Protein AF-A0AAD5KTD0-F1 (afdb_monomer_lite)

Structure (mmCIF, N/CA/C/O backbone):
data_AF-A0AAD5KTD0-F1
#
_entry.id   AF-A0AAD5KTD0-F1
#
loop_
_atom_site.group_PDB
_atom_site.id
_atom_site.type_symbol
_atom_site.label_atom_id
_atom_site.label_alt_id
_atom_site.label_comp_id
_atom_site.label_asym_id
_atom_site.label_entity_id
_atom_site.label_seq_id
_atom_site.pdbx_PDB_ins_code
_atom_site.Cartn_x
_atom_site.Cartn_y
_atom_site.Cartn_z
_atom_site.occupancy
_atom_site.B_iso_or_equiv
_atom_site.auth_seq_id
_atom_site.auth_comp_id
_atom_site.auth_asym_id
_atom_site.auth_atom_id
_atom_site.pdbx_PDB_model_num
ATOM 1 N N .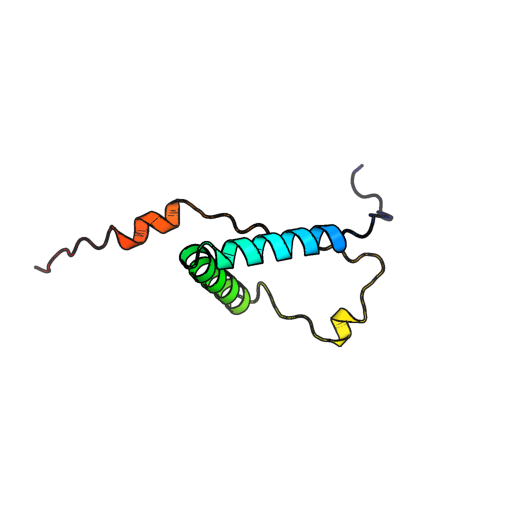 MET A 1 1 ? 2.030 12.897 -27.932 1.00 46.91 1 MET A N 1
ATOM 2 C CA . MET A 1 1 ? 3.432 12.702 -27.507 1.00 46.91 1 MET A CA 1
ATOM 3 C C . MET A 1 1 ? 3.491 12.435 -26.003 1.00 46.91 1 MET A C 1
ATOM 5 O O . MET A 1 1 ? 3.832 13.320 -25.237 1.00 46.91 1 MET A O 1
ATOM 9 N N . TRP A 1 2 ? 3.125 11.231 -25.562 1.00 57.22 2 TRP A N 1
ATOM 10 C CA . TRP A 1 2 ? 3.297 10.799 -24.168 1.00 57.22 2 TRP A CA 1
ATOM 11 C C . TRP A 1 2 ? 3.316 9.277 -24.189 1.00 57.22 2 TRP A C 1
ATOM 13 O O . TRP A 1 2 ? 2.262 8.671 -24.356 1.00 57.22 2 TRP A O 1
ATOM 23 N N . LYS A 1 3 ? 4.528 8.721 -24.161 1.00 57.25 3 LYS A N 1
ATOM 24 C CA . LYS A 1 3 ? 4.948 7.308 -24.097 1.00 57.25 3 LYS A CA 1
ATOM 25 C C . LYS A 1 3 ? 6.216 7.219 -24.941 1.00 57.25 3 LYS A C 1
ATOM 27 O O . LYS A 1 3 ? 6.168 6.980 -26.139 1.00 57.25 3 LYS A O 1
ATOM 32 N N . THR A 1 4 ? 7.347 7.550 -24.334 1.00 66.75 4 THR A N 1
ATOM 33 C CA . THR A 1 4 ? 8.644 7.113 -24.846 1.00 66.75 4 THR A CA 1
ATOM 34 C C . THR A 1 4 ? 8.849 5.690 -24.337 1.00 66.75 4 THR A C 1
ATOM 36 O O . THR A 1 4 ? 8.776 5.456 -23.136 1.00 66.75 4 THR A O 1
ATOM 39 N N . ASP A 1 5 ? 9.067 4.725 -25.229 1.00 65.12 5 ASP A N 1
ATOM 40 C CA . ASP A 1 5 ? 9.128 3.297 -24.863 1.00 65.12 5 ASP A CA 1
ATOM 41 C C . ASP A 1 5 ? 10.316 2.949 -23.951 1.00 65.12 5 ASP A C 1
ATOM 43 O O . ASP A 1 5 ? 10.325 1.929 -23.254 1.00 65.12 5 ASP A O 1
ATOM 47 N N . ASN A 1 6 ? 11.318 3.829 -23.911 1.00 68.75 6 ASN A N 1
ATOM 48 C CA . ASN A 1 6 ? 12.526 3.656 -23.122 1.00 68.75 6 ASN A CA 1
ATOM 49 C C . ASN A 1 6 ? 12.591 4.640 -21.947 1.00 68.75 6 ASN A C 1
ATOM 51 O O . ASN A 1 6 ? 13.426 5.543 -21.902 1.00 68.75 6 ASN A O 1
ATOM 55 N N . VAL A 1 7 ? 11.683 4.471 -20.987 1.00 70.12 7 VAL A N 1
ATOM 56 C CA . VAL A 1 7 ? 11.746 5.191 -19.715 1.00 70.12 7 VAL A CA 1
ATOM 57 C C . VAL A 1 7 ? 12.791 4.522 -18.811 1.00 70.12 7 VAL A C 1
ATOM 59 O O . VAL A 1 7 ? 12.539 3.465 -18.231 1.00 70.12 7 VAL A O 1
ATOM 62 N N . ASN A 1 8 ? 13.969 5.140 -18.690 1.00 70.31 8 ASN A N 1
ATOM 63 C CA . ASN A 1 8 ? 14.980 4.768 -17.700 1.00 70.31 8 ASN A CA 1
ATOM 64 C C . ASN A 1 8 ? 14.757 5.582 -16.421 1.00 70.31 8 ASN A C 1
ATOM 66 O O . ASN A 1 8 ? 15.200 6.723 -16.309 1.00 70.31 8 ASN A O 1
ATOM 70 N N . LEU A 1 9 ? 14.017 5.017 -15.475 1.00 73.19 9 LEU A N 1
ATOM 71 C CA . LEU A 1 9 ? 13.770 5.653 -14.186 1.00 73.19 9 LEU A CA 1
ATOM 72 C C . LEU A 1 9 ? 14.829 5.156 -13.151 1.00 73.19 9 LEU A C 1
ATOM 74 O O . LEU A 1 9 ? 15.265 4.003 -13.213 1.00 73.19 9 LEU A O 1
ATOM 78 N N . PRO A 1 10 ? 15.226 5.975 -12.152 1.00 79.50 10 PRO A N 1
ATOM 79 C CA . PRO A 1 10 ? 16.220 5.623 -11.116 1.00 79.50 10 PRO A CA 1
ATOM 80 C C . PRO A 1 10 ? 15.667 4.819 -9.916 1.00 79.50 10 PRO A C 1
ATOM 82 O O . PRO A 1 10 ? 14.682 5.224 -9.299 1.00 79.50 10 PRO A O 1
ATOM 85 N N . ASN A 1 11 ? 16.290 3.690 -9.559 1.00 82.50 11 ASN A N 1
ATOM 86 C CA . ASN A 1 11 ? 15.795 2.761 -8.527 1.00 82.50 11 ASN A CA 1
ATOM 87 C C . ASN A 1 11 ? 15.331 3.470 -7.233 1.00 82.50 11 ASN A C 1
ATOM 89 O O . ASN A 1 11 ? 16.130 4.051 -6.499 1.00 82.50 11 ASN A O 1
ATOM 93 N N . ASN A 1 12 ? 14.034 3.369 -6.922 1.00 87.62 12 ASN A N 1
ATOM 94 C CA . ASN A 1 12 ? 13.405 4.061 -5.794 1.00 87.62 12 ASN A CA 1
ATOM 95 C C . ASN A 1 12 ? 13.240 3.196 -4.527 1.00 87.62 12 ASN A C 1
ATOM 97 O O . ASN A 1 12 ? 12.572 3.615 -3.575 1.00 87.62 12 ASN A O 1
ATOM 101 N N . ARG A 1 13 ? 13.862 2.008 -4.477 1.00 86.38 13 ARG A N 1
ATOM 102 C CA . ARG A 1 13 ? 13.720 1.045 -3.371 1.00 86.38 13 ARG A CA 1
ATOM 103 C C . ARG A 1 13 ? 14.042 1.655 -2.009 1.00 86.38 13 ARG A C 1
ATOM 105 O O . ARG A 1 13 ? 13.300 1.435 -1.058 1.00 86.38 13 ARG A O 1
ATOM 112 N N . ALA A 1 14 ? 15.132 2.417 -1.905 1.00 87.81 14 ALA A N 1
ATOM 113 C CA . ALA A 1 14 ? 15.552 3.026 -0.640 1.00 87.81 14 ALA A CA 1
ATOM 114 C C . ALA A 1 14 ? 14.487 3.995 -0.094 1.00 87.81 14 ALA A C 1
ATOM 116 O O . ALA A 1 14 ? 14.160 3.972 1.093 1.00 87.81 14 ALA A O 1
ATOM 117 N N . THR A 1 15 ? 13.891 4.799 -0.976 1.00 87.81 15 THR A N 1
ATOM 118 C CA . THR A 1 15 ? 12.825 5.741 -0.621 1.00 87.81 15 THR A CA 1
ATOM 119 C C . THR A 1 15 ? 11.556 5.012 -0.192 1.00 87.81 15 THR A C 1
ATOM 121 O O . THR A 1 15 ? 10.981 5.357 0.841 1.00 87.81 15 THR A O 1
ATOM 124 N N . ALA A 1 16 ? 11.141 3.981 -0.934 1.00 88.12 16 ALA A N 1
ATOM 125 C CA . ALA A 1 16 ? 9.982 3.164 -0.576 1.00 88.12 16 ALA A CA 1
ATOM 126 C C . ALA A 1 16 ? 10.170 2.481 0.789 1.00 88.12 16 ALA A C 1
ATOM 128 O O . ALA A 1 16 ? 9.281 2.532 1.637 1.00 88.12 16 ALA A O 1
ATOM 129 N N . LEU A 1 17 ? 11.362 1.940 1.050 1.00 89.75 17 LEU A N 1
ATOM 130 C CA . LEU A 1 17 ? 11.684 1.297 2.322 1.00 89.75 17 LEU A CA 1
ATOM 131 C C . LEU A 1 17 ? 11.683 2.294 3.493 1.00 89.75 17 LEU A C 1
ATOM 133 O O . LEU A 1 17 ? 11.143 2.011 4.559 1.00 89.75 17 LEU A O 1
ATOM 137 N N . LYS A 1 18 ? 12.211 3.508 3.294 1.00 90.62 18 LYS A N 1
ATOM 138 C CA . LYS A 1 18 ? 12.150 4.570 4.311 1.00 90.62 18 LYS A CA 1
ATOM 139 C C . LYS A 1 18 ? 10.705 4.924 4.680 1.00 90.62 18 LYS A C 1
ATOM 141 O O . LYS A 1 18 ? 10.418 5.185 5.851 1.00 90.62 18 LYS A O 1
ATOM 146 N N . ARG A 1 19 ? 9.796 4.940 3.697 1.00 89.25 19 ARG A N 1
ATOM 147 C CA . ARG A 1 19 ? 8.359 5.167 3.924 1.00 89.25 19 ARG A CA 1
ATOM 148 C C . ARG A 1 19 ? 7.716 3.997 4.662 1.00 89.25 19 ARG A C 1
ATOM 150 O O . ARG A 1 19 ? 6.995 4.247 5.623 1.00 89.25 19 ARG A O 1
ATOM 157 N N . PHE A 1 20 ? 8.064 2.765 4.295 1.00 89.44 20 PHE A N 1
ATOM 158 C CA . PHE A 1 20 ? 7.624 1.557 4.991 1.00 89.44 20 PHE A CA 1
ATOM 159 C C . PHE A 1 20 ? 7.974 1.602 6.488 1.00 89.44 20 PHE A C 1
ATOM 161 O O . PHE A 1 20 ? 7.075 1.554 7.324 1.00 89.44 20 PHE A O 1
ATOM 168 N N . TYR A 1 21 ? 9.236 1.872 6.842 1.00 91.50 21 TYR A N 1
ATOM 169 C CA . TYR A 1 21 ? 9.634 2.012 8.251 1.00 91.50 21 TYR A CA 1
ATOM 170 C C . TYR A 1 21 ? 8.920 3.161 8.976 1.00 91.50 21 TYR A C 1
ATOM 172 O O . TYR A 1 21 ? 8.714 3.125 10.188 1.00 91.50 21 TYR A O 1
ATOM 180 N N . SER A 1 22 ? 8.559 4.226 8.257 1.00 90.12 22 SER A N 1
ATOM 181 C CA . SER A 1 22 ? 7.776 5.317 8.839 1.00 90.12 22 SER A CA 1
ATOM 182 C C . SER A 1 22 ? 6.344 4.909 9.157 1.00 90.12 22 SER A C 1
ATOM 184 O O . SER A 1 22 ? 5.789 5.421 10.127 1.00 90.12 22 SER A O 1
ATOM 186 N N . MET A 1 23 ? 5.753 4.023 8.357 1.00 89.12 23 MET A N 1
ATOM 187 C CA . MET A 1 23 ? 4.448 3.448 8.656 1.00 89.12 23 MET A CA 1
ATOM 188 C C . MET A 1 23 ? 4.518 2.488 9.838 1.00 89.12 23 MET A C 1
ATOM 190 O O . MET A 1 23 ? 3.674 2.596 10.717 1.00 89.12 23 MET A O 1
ATOM 194 N N . GLU A 1 24 ? 5.545 1.640 9.926 1.00 90.50 24 GLU A N 1
ATOM 195 C CA . GLU A 1 24 ? 5.726 0.760 11.091 1.00 90.50 24 GLU A CA 1
ATOM 196 C C . GLU A 1 24 ? 5.798 1.553 12.399 1.00 90.50 24 GLU A C 1
ATOM 198 O O . GLU A 1 24 ? 5.084 1.251 13.352 1.00 90.50 24 GLU A O 1
ATOM 203 N N . ARG A 1 25 ? 6.563 2.652 12.423 1.00 92.94 25 ARG A N 1
ATOM 204 C CA . ARG A 1 25 ? 6.588 3.555 13.587 1.00 92.94 25 ARG A CA 1
ATOM 205 C C . ARG A 1 25 ? 5.233 4.194 13.889 1.00 92.94 25 ARG A C 1
ATOM 207 O O . ARG A 1 25 ? 4.978 4.539 15.036 1.00 92.94 25 ARG A O 1
ATOM 214 N N . ARG A 1 26 ? 4.385 4.413 12.880 1.00 90.38 26 ARG A N 1
ATOM 215 C CA . ARG A 1 26 ? 3.026 4.933 13.084 1.00 90.38 26 ARG A CA 1
ATOM 216 C C . ARG A 1 26 ? 2.128 3.860 13.694 1.00 90.38 26 ARG A C 1
ATOM 218 O O . ARG A 1 26 ? 1.426 4.174 14.642 1.00 90.38 26 ARG A O 1
ATOM 225 N N . PHE A 1 27 ? 2.208 2.619 13.216 1.00 89.25 27 PHE A N 1
ATOM 226 C CA . PHE A 1 27 ? 1.467 1.490 13.788 1.00 89.25 27 PHE A CA 1
ATOM 227 C C . PHE A 1 27 ? 1.810 1.256 15.260 1.00 89.25 27 PHE A C 1
ATOM 229 O O . PHE A 1 27 ? 0.922 0.989 16.054 1.00 89.25 27 PHE A O 1
ATOM 236 N N . GLN A 1 28 ? 3.077 1.432 15.641 1.00 91.88 28 GLN A N 1
ATOM 237 C CA . GLN A 1 28 ? 3.505 1.323 17.041 1.00 91.88 28 GLN A CA 1
ATOM 238 C C . GLN A 1 28 ? 2.964 2.437 17.948 1.00 91.88 28 GLN A C 1
ATOM 240 O O . GLN A 1 28 ? 2.921 2.267 19.159 1.00 91.88 28 GLN A O 1
ATOM 245 N N . ARG A 1 29 ? 2.618 3.601 17.388 1.00 93.00 29 ARG A N 1
ATOM 246 C CA . ARG A 1 29 ? 2.123 4.757 18.155 1.00 93.00 29 ARG A CA 1
ATOM 247 C C . ARG A 1 29 ? 0.601 4.813 18.231 1.00 93.00 29 ARG A C 1
ATOM 249 O O . ARG A 1 29 ? 0.077 5.466 19.123 1.00 93.00 29 ARG A O 1
ATOM 256 N N . ASP A 1 30 ? -0.077 4.204 17.267 1.00 91.31 30 ASP A N 1
ATOM 257 C CA . ASP A 1 30 ? -1.522 4.270 17.079 1.00 91.31 30 ASP A CA 1
ATOM 258 C C . ASP A 1 30 ? -2.036 2.864 16.737 1.00 91.31 30 ASP A C 1
ATOM 260 O O . ASP A 1 30 ? -2.049 2.436 15.577 1.00 91.31 30 ASP A O 1
ATOM 264 N N . GLU A 1 31 ? -2.405 2.127 17.786 1.00 91.06 31 GLU A N 1
ATOM 265 C CA . GLU A 1 31 ? -2.886 0.746 17.687 1.00 91.06 31 GLU A CA 1
ATOM 266 C C . GLU A 1 31 ? -4.221 0.654 16.935 1.00 91.06 31 GLU A C 1
ATOM 268 O O . GLU A 1 31 ? -4.463 -0.305 16.197 1.00 91.06 31 GLU A O 1
ATOM 273 N N . ASP A 1 32 ? -5.077 1.671 17.058 1.00 89.19 32 ASP A N 1
ATOM 274 C CA . ASP A 1 32 ? -6.354 1.728 16.349 1.00 89.19 32 ASP A CA 1
ATOM 275 C C . ASP A 1 32 ? -6.143 1.901 14.844 1.00 89.19 32 ASP A C 1
ATO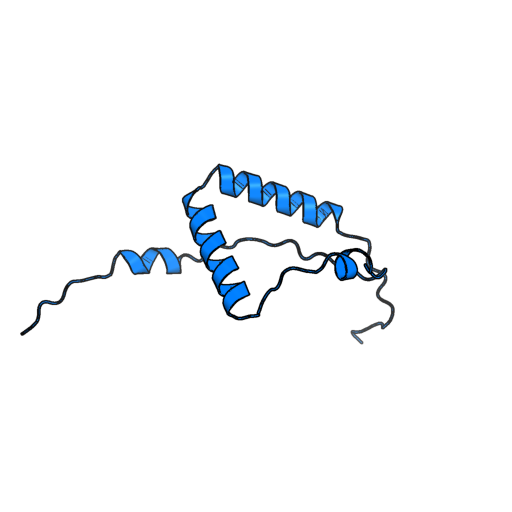M 277 O O . ASP A 1 32 ? -6.799 1.233 14.037 1.00 89.19 32 ASP A O 1
ATOM 281 N N . PHE A 1 33 ? -5.195 2.755 14.450 1.00 88.19 33 PHE A N 1
ATOM 282 C CA . PHE A 1 33 ? -4.777 2.881 13.058 1.00 88.19 33 PHE A CA 1
ATOM 283 C C . PHE A 1 33 ? -4.202 1.568 12.526 1.00 88.19 33 PHE A C 1
ATOM 285 O O . PHE A 1 33 ? -4.558 1.162 11.420 1.00 88.19 33 PHE A O 1
ATOM 292 N N . ALA A 1 34 ? -3.356 0.886 13.303 1.00 89.81 34 ALA A N 1
ATOM 293 C CA . ALA A 1 34 ? -2.788 -0.402 12.913 1.00 89.81 34 ALA A CA 1
ATOM 294 C C . ALA A 1 34 ? -3.877 -1.460 12.677 1.00 89.81 34 ALA A C 1
ATOM 296 O O . ALA A 1 34 ? -3.877 -2.114 11.634 1.00 89.81 34 ALA A O 1
ATOM 297 N N . ARG A 1 35 ? -4.848 -1.572 13.592 1.00 90.56 35 ARG A N 1
ATOM 298 C CA . ARG A 1 35 ? -5.966 -2.523 13.486 1.00 90.56 35 ARG A CA 1
ATOM 299 C C . ARG A 1 35 ? -6.831 -2.266 12.252 1.00 90.56 35 ARG A C 1
ATOM 301 O O . ARG A 1 35 ? -7.147 -3.200 11.519 1.00 90.56 35 ARG A O 1
ATOM 308 N N . LYS A 1 36 ? -7.194 -1.005 11.994 1.00 89.56 36 LYS A N 1
ATOM 309 C CA . LYS A 1 36 ? -7.983 -0.627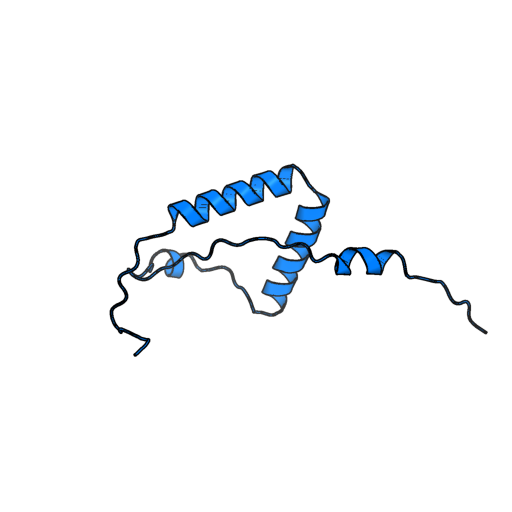 10.806 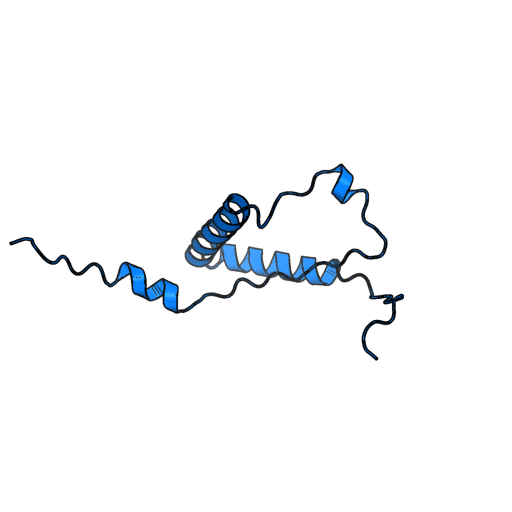1.00 89.56 36 LYS A CA 1
ATOM 310 C C . LYS A 1 36 ? -7.221 -0.899 9.516 1.00 89.56 36 LYS A C 1
ATOM 312 O O . LYS A 1 36 ? -7.782 -1.419 8.558 1.00 89.56 36 LYS A O 1
ATOM 317 N N . TYR A 1 37 ? -5.938 -0.557 9.500 1.00 90.62 37 TYR A N 1
ATOM 318 C CA . TYR A 1 37 ? -5.084 -0.784 8.346 1.00 90.62 37 TYR A CA 1
ATOM 319 C C . TYR A 1 37 ? -4.938 -2.282 8.033 1.00 90.62 37 TYR A C 1
ATOM 321 O O . TYR A 1 37 ? -5.067 -2.675 6.877 1.00 90.62 37 TYR A O 1
ATOM 329 N N . ASP A 1 38 ? -4.722 -3.121 9.050 1.00 90.12 38 ASP A N 1
ATOM 330 C CA . ASP A 1 38 ? -4.643 -4.580 8.903 1.00 90.12 38 ASP A CA 1
ATOM 331 C C . ASP A 1 38 ? -5.939 -5.173 8.327 1.00 90.12 38 ASP A C 1
ATOM 333 O O . ASP A 1 38 ? -5.885 -5.987 7.405 1.00 90.12 38 ASP A O 1
ATOM 337 N N . ALA A 1 39 ? -7.102 -4.708 8.796 1.00 90.88 39 ALA A N 1
ATOM 338 C CA . ALA A 1 39 ? -8.395 -5.128 8.258 1.00 90.88 39 ALA A CA 1
ATOM 339 C C . ALA A 1 39 ? -8.521 -4.826 6.753 1.00 90.88 39 ALA A C 1
ATOM 341 O O . ALA A 1 39 ? -8.877 -5.712 5.979 1.00 90.88 39 ALA A O 1
ATOM 342 N N . VAL A 1 40 ? -8.145 -3.615 6.327 1.00 89.19 40 VAL A N 1
ATOM 343 C CA . VAL A 1 40 ? -8.180 -3.213 4.908 1.00 89.19 40 VAL A CA 1
ATOM 344 C C . VAL A 1 40 ? -7.212 -4.040 4.060 1.00 89.19 40 VAL A C 1
ATOM 346 O O . VAL A 1 40 ? -7.557 -4.446 2.955 1.00 89.19 40 VAL A O 1
ATOM 349 N N . VAL A 1 41 ? -6.001 -4.320 4.555 1.00 88.75 41 VAL A N 1
ATOM 350 C CA . VAL A 1 41 ? -5.032 -5.151 3.819 1.00 88.75 41 VAL A CA 1
ATOM 351 C C . VAL A 1 41 ? -5.554 -6.575 3.641 1.00 88.75 41 VAL A C 1
ATOM 353 O O . VAL A 1 41 ? -5.442 -7.135 2.551 1.00 88.75 41 VAL A O 1
ATOM 356 N N . LYS A 1 42 ? -6.151 -7.156 4.686 1.00 90.31 42 LYS A N 1
ATOM 357 C CA . LYS A 1 42 ? -6.769 -8.486 4.614 1.00 90.31 42 LYS A CA 1
ATOM 358 C C . LYS A 1 42 ? -7.930 -8.519 3.629 1.00 90.31 42 LYS A C 1
ATOM 360 O O . LYS A 1 42 ? -8.012 -9.458 2.843 1.00 90.31 42 LYS A O 1
ATOM 365 N N . GLU A 1 43 ? -8.775 -7.492 3.626 1.00 90.81 43 GLU A N 1
ATOM 366 C CA . GLU A 1 43 ? -9.848 -7.344 2.642 1.00 90.81 43 GLU A CA 1
ATOM 367 C C . GLU A 1 43 ? -9.281 -7.285 1.216 1.00 90.81 43 GLU A C 1
ATOM 369 O O . GLU A 1 43 ? -9.706 -8.052 0.355 1.00 90.81 43 GLU A O 1
ATOM 374 N N . TYR A 1 44 ? -8.242 -6.479 0.983 1.00 90.25 44 TYR A N 1
ATOM 375 C CA . TYR A 1 44 ? -7.563 -6.385 -0.314 1.00 90.25 44 TYR A CA 1
ATOM 376 C C . TYR A 1 44 ? -7.034 -7.730 -0.820 1.00 90.25 44 TYR A C 1
ATOM 378 O O . TYR A 1 44 ? -7.148 -8.036 -2.007 1.00 90.25 44 TYR A O 1
ATOM 386 N N . ILE A 1 45 ? -6.460 -8.536 0.076 1.00 90.31 45 ILE A N 1
ATOM 387 C CA . ILE A 1 45 ? -5.987 -9.883 -0.255 1.00 90.31 45 ILE A CA 1
ATOM 388 C C . ILE A 1 45 ? -7.171 -10.815 -0.535 1.00 90.31 45 ILE A C 1
ATOM 390 O O . ILE A 1 45 ? -7.130 -11.589 -1.485 1.00 90.31 45 ILE A O 1
ATOM 394 N N . SER A 1 46 ? -8.244 -10.725 0.256 1.00 91.75 46 SER A N 1
ATOM 395 C CA . SER A 1 46 ? -9.446 -11.549 0.071 1.00 91.75 46 SER A CA 1
ATOM 396 C C . SER A 1 46 ? -10.167 -11.273 -1.252 1.00 91.75 46 SER A C 1
ATOM 398 O O . SER A 1 46 ? -10.738 -12.187 -1.839 1.00 91.75 46 SER A O 1
ATOM 400 N N . LEU A 1 47 ? -10.089 -10.032 -1.740 1.00 92.38 47 LEU A N 1
ATOM 401 C CA . LEU A 1 47 ? -10.639 -9.592 -3.022 1.00 92.38 47 LEU A CA 1
ATOM 402 C C . LEU A 1 47 ? -9.700 -9.879 -4.209 1.00 92.38 47 LEU A C 1
ATOM 404 O O . LEU A 1 47 ? -9.969 -9.429 -5.320 1.00 92.38 47 LEU A O 1
ATOM 408 N N . ASP A 1 48 ? -8.588 -10.590 -3.980 1.00 89.25 48 ASP A N 1
ATOM 409 C CA . ASP A 1 48 ? -7.544 -10.898 -4.970 1.00 89.25 48 ASP A CA 1
ATOM 410 C C . ASP A 1 48 ? -6.933 -9.645 -5.638 1.00 89.25 48 ASP A C 1
ATOM 412 O O . ASP A 1 48 ? -6.349 -9.689 -6.720 1.00 89.25 48 ASP A O 1
ATOM 416 N N . HIS A 1 49 ? -7.027 -8.486 -4.977 1.00 86.62 49 HIS A N 1
ATOM 417 C CA . HIS A 1 49 ? -6.372 -7.252 -5.421 1.00 86.62 49 HIS A CA 1
ATOM 418 C C . HIS A 1 49 ? -4.885 -7.223 -5.058 1.00 86.62 49 HIS A C 1
ATOM 420 O O . HIS A 1 49 ? -4.108 -6.472 -5.653 1.00 86.62 49 HIS A O 1
ATOM 426 N N . ALA A 1 50 ? -4.476 -8.027 -4.076 1.00 85.62 50 ALA A N 1
ATOM 427 C CA . ALA A 1 50 ? -3.093 -8.156 -3.651 1.00 85.62 50 ALA A CA 1
ATOM 428 C C . ALA A 1 50 ? -2.772 -9.605 -3.278 1.00 85.62 50 ALA A C 1
ATOM 430 O O . ALA A 1 50 ? -3.537 -10.271 -2.591 1.00 85.62 50 ALA A O 1
ATOM 431 N N . ARG A 1 51 ? -1.579 -10.065 -3.659 1.00 90.12 51 ARG A N 1
ATOM 432 C CA . ARG A 1 51 ? -1.036 -11.359 -3.239 1.00 90.12 51 ARG A CA 1
ATOM 433 C C . ARG A 1 51 ? 0.395 -11.209 -2.761 1.00 90.12 51 ARG A C 1
ATOM 435 O O . ARG A 1 51 ? 1.109 -10.295 -3.180 1.00 90.12 51 ARG A O 1
ATOM 442 N N . LEU A 1 52 ? 0.839 -12.143 -1.926 1.00 86.69 52 LEU A N 1
ATOM 443 C CA . LEU A 1 52 ? 2.258 -12.248 -1.617 1.00 86.69 52 LEU A CA 1
ATOM 444 C C . LEU A 1 52 ? 3.028 -12.712 -2.861 1.00 86.69 52 LEU A C 1
ATOM 446 O O . LEU A 1 52 ? 2.588 -13.589 -3.608 1.00 86.69 52 LEU A O 1
ATOM 450 N N . LEU A 1 53 ? 4.186 -12.093 -3.077 1.00 85.81 53 LEU A N 1
ATOM 451 C CA . LEU A 1 53 ? 5.124 -12.506 -4.114 1.00 85.81 53 LEU A CA 1
ATOM 452 C C . LEU A 1 53 ? 5.880 -13.752 -3.653 1.00 85.81 53 LEU A C 1
ATOM 454 O O . LEU A 1 53 ? 6.296 -13.845 -2.496 1.00 85.81 53 LEU A O 1
ATOM 458 N N . THR A 1 54 ? 6.091 -14.687 -4.573 1.00 88.81 54 THR A N 1
ATOM 459 C CA . THR A 1 54 ? 6.920 -15.873 -4.329 1.00 88.81 54 THR A CA 1
ATOM 460 C C . THR A 1 54 ? 8.406 -15.504 -4.280 1.00 88.81 54 THR A C 1
ATOM 462 O O . THR A 1 54 ? 8.834 -14.448 -4.759 1.00 88.81 54 THR A O 1
ATOM 465 N N . THR A 1 55 ? 9.234 -16.376 -3.701 1.00 82.75 55 THR A N 1
ATOM 466 C CA . THR A 1 55 ? 10.687 -16.151 -3.606 1.00 82.75 55 THR A CA 1
ATOM 467 C C . THR A 1 55 ? 11.356 -16.022 -4.971 1.00 82.75 55 THR A C 1
ATOM 469 O O . THR A 1 55 ? 12.302 -15.246 -5.112 1.00 82.75 55 THR A O 1
ATOM 472 N N . ASP A 1 56 ? 10.855 -16.736 -5.977 1.00 82.19 56 ASP A N 1
ATOM 473 C CA . ASP A 1 56 ? 11.416 -16.725 -7.329 1.00 82.19 56 ASP A CA 1
ATOM 474 C C . ASP A 1 56 ? 11.069 -15.434 -8.078 1.00 82.19 56 ASP A C 1
ATOM 476 O O . ASP A 1 56 ? 11.940 -14.826 -8.701 1.00 82.19 56 ASP A O 1
ATOM 480 N N . GLU A 1 57 ? 9.844 -14.924 -7.920 1.00 81.19 57 GLU A N 1
ATOM 481 C CA . GLU A 1 57 ? 9.448 -13.605 -8.435 1.00 81.19 57 GLU A CA 1
ATOM 482 C C . GLU A 1 57 ? 10.280 -12.480 -7.813 1.00 81.19 57 GLU A C 1
ATOM 484 O O . GLU A 1 57 ? 10.633 -11.504 -8.477 1.00 81.19 57 GLU A O 1
ATOM 489 N N . LEU A 1 58 ? 10.646 -12.626 -6.536 1.00 78.62 58 LEU A N 1
ATOM 490 C CA . LEU A 1 58 ? 11.479 -11.652 -5.843 1.00 78.62 58 LEU A CA 1
ATOM 491 C C . LEU A 1 58 ? 12.936 -11.662 -6.327 1.00 78.62 58 LEU A C 1
ATOM 493 O O . LEU A 1 58 ? 13.601 -10.625 -6.255 1.00 78.62 58 LEU A O 1
ATOM 497 N N . ARG A 1 59 ? 13.434 -12.816 -6.787 1.00 76.62 59 ARG A N 1
ATOM 498 C CA . ARG A 1 59 ? 14.780 -12.978 -7.361 1.00 76.62 59 ARG A CA 1
ATOM 499 C C . ARG A 1 59 ? 14.837 -12.466 -8.798 1.00 76.62 59 ARG A C 1
ATOM 501 O O . ARG A 1 59 ? 15.792 -11.778 -9.147 1.00 76.62 59 ARG A O 1
ATOM 508 N N . ASN A 1 60 ? 13.781 -12.683 -9.580 1.00 71.94 60 ASN A N 1
ATOM 509 C CA . ASN A 1 60 ? 13.644 -12.202 -10.958 1.00 71.94 60 ASN A CA 1
ATOM 510 C C . ASN A 1 60 ? 13.240 -10.716 -11.049 1.00 71.94 60 ASN A C 1
ATOM 512 O O . ASN A 1 60 ? 12.403 -10.321 -11.864 1.00 71.94 60 ASN A O 1
ATOM 516 N N . ARG A 1 61 ? 13.849 -9.851 -10.229 1.00 67.44 61 ARG A N 1
ATOM 517 C CA . ARG A 1 61 ? 13.654 -8.398 -10.333 1.00 67.44 61 ARG A CA 1
ATOM 518 C C . ARG A 1 61 ? 14.272 -7.890 -11.629 1.00 67.44 61 ARG A C 1
ATOM 520 O O . ARG A 1 61 ? 15.488 -7.781 -11.750 1.00 67.44 61 ARG A O 1
ATOM 527 N N . SER A 1 62 ? 13.418 -7.557 -12.592 1.00 67.62 62 SER A N 1
ATOM 528 C CA . SER A 1 62 ? 13.837 -6.872 -13.815 1.00 67.62 62 SER A CA 1
ATOM 529 C C . SER A 1 62 ? 14.486 -5.515 -13.497 1.00 67.62 62 SER A C 1
ATOM 531 O O . SER A 1 62 ? 14.204 -4.896 -12.468 1.00 67.62 62 SER A O 1
ATOM 533 N N . SER A 1 63 ? 15.289 -4.985 -14.422 1.00 65.50 63 SER A N 1
ATOM 534 C CA . SER A 1 63 ? 15.857 -3.630 -14.323 1.00 65.50 63 SER A CA 1
ATOM 535 C C . SER A 1 63 ? 14.799 -2.514 -14.247 1.00 65.50 63 SER A C 1
ATOM 537 O O . SER A 1 63 ? 15.135 -1.374 -13.937 1.00 65.50 63 SER A O 1
ATOM 539 N N . LYS A 1 64 ? 13.518 -2.834 -14.483 1.00 69.88 64 LYS A N 1
ATOM 540 C CA . LYS A 1 64 ? 12.373 -1.914 -14.472 1.00 69.88 64 LYS A CA 1
ATOM 541 C C . LYS A 1 64 ? 11.431 -2.136 -13.278 1.00 69.88 64 LYS A C 1
ATOM 543 O O . LYS A 1 64 ? 10.226 -1.937 -13.403 1.00 69.88 64 LYS A O 1
ATOM 548 N N . THR A 1 65 ? 11.936 -2.556 -12.119 1.00 75.75 65 THR A N 1
ATOM 549 C CA . THR A 1 65 ? 11.102 -2.676 -10.909 1.00 75.75 65 THR A CA 1
ATOM 550 C C . THR A 1 65 ? 10.960 -1.335 -10.181 1.00 75.75 65 THR A C 1
ATOM 552 O O . THR A 1 65 ? 11.947 -0.751 -9.735 1.00 75.75 65 THR A O 1
ATOM 555 N N . TRP A 1 66 ? 9.709 -0.899 -10.001 1.00 79.81 66 TRP A N 1
ATOM 556 C CA . TRP A 1 66 ? 9.313 0.333 -9.312 1.00 79.81 66 TRP A CA 1
ATOM 557 C C . TRP A 1 66 ? 8.5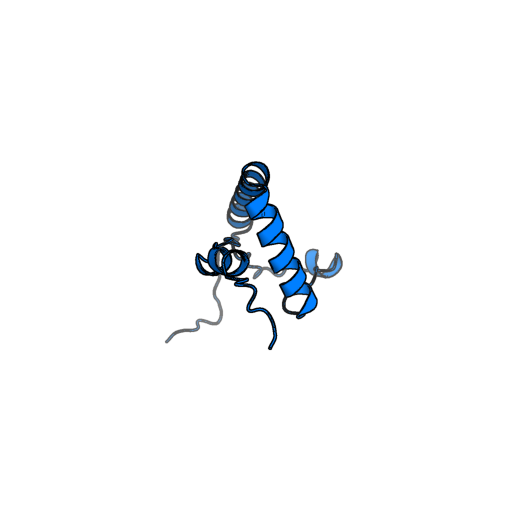30 0.008 -8.050 1.00 79.81 66 TRP A C 1
ATOM 559 O O . TRP A 1 66 ? 7.574 -0.761 -8.099 1.00 79.81 66 TRP A O 1
ATOM 569 N N . TYR A 1 67 ? 8.912 0.606 -6.924 1.00 84.56 67 TYR A N 1
ATOM 570 C CA . TYR A 1 67 ? 8.201 0.432 -5.661 1.00 84.56 67 TYR A CA 1
ATOM 571 C C . TYR A 1 67 ? 7.260 1.609 -5.436 1.00 84.56 67 TYR A C 1
ATOM 573 O O . TYR A 1 67 ? 7.694 2.761 -5.441 1.00 84.56 67 TYR A O 1
ATOM 581 N N . LEU A 1 68 ? 5.979 1.338 -5.211 1.00 82.00 68 LEU A N 1
ATOM 582 C CA . LEU A 1 68 ? 5.027 2.378 -4.842 1.00 82.00 68 LEU A CA 1
ATOM 583 C C . LEU A 1 68 ? 5.116 2.616 -3.329 1.00 82.00 68 LEU A C 1
ATOM 585 O O . LEU A 1 68 ? 4.923 1.673 -2.557 1.00 82.00 68 LEU A O 1
ATOM 589 N N . PRO A 1 69 ? 5.437 3.839 -2.872 1.00 75.00 69 PRO A N 1
ATOM 590 C CA . PRO A 1 69 ? 5.358 4.156 -1.457 1.00 75.00 69 PRO A CA 1
ATOM 591 C C . PRO A 1 69 ? 3.889 4.095 -1.035 1.00 75.00 69 PRO A C 1
ATOM 593 O O . PRO A 1 69 ? 3.072 4.903 -1.471 1.00 75.00 69 PRO A O 1
ATOM 596 N N . HIS A 1 70 ? 3.549 3.115 -0.203 1.00 73.38 70 HIS A N 1
ATOM 597 C CA . HIS A 1 70 ? 2.201 3.000 0.326 1.00 73.38 70 HIS A CA 1
ATOM 598 C C . HIS A 1 70 ? 1.964 4.096 1.373 1.00 73.38 70 HIS A C 1
ATOM 600 O O . HIS A 1 70 ? 2.820 4.350 2.222 1.00 73.38 70 HIS A O 1
ATOM 606 N N . HIS A 1 71 ? 0.814 4.763 1.307 1.00 72.75 71 HIS A N 1
ATOM 607 C CA . HIS A 1 71 ? 0.402 5.783 2.265 1.00 72.75 71 HIS A CA 1
ATOM 608 C C . HIS A 1 71 ? -0.981 5.408 2.796 1.00 72.75 71 HIS A C 1
ATOM 610 O O . HIS A 1 71 ? -1.971 5.519 2.082 1.00 72.75 71 HIS A O 1
ATOM 616 N N . GLY A 1 72 ? -1.054 4.956 4.052 1.00 69.69 72 GLY A N 1
ATOM 617 C CA . GLY A 1 72 ? -2.336 4.686 4.706 1.00 69.69 72 GLY A CA 1
ATOM 618 C C . GLY A 1 72 ? -3.084 5.990 4.993 1.00 69.69 72 GLY A C 1
ATOM 619 O O . GLY A 1 72 ? -2.751 6.698 5.953 1.00 69.69 72 GLY A O 1
ATOM 620 N N . VAL A 1 73 ? -4.065 6.307 4.147 1.00 73.38 73 VAL A N 1
ATOM 621 C CA . VAL A 1 73 ? -4.983 7.439 4.313 1.00 73.38 73 VAL A CA 1
ATOM 622 C C . VAL A 1 73 ? -6.167 6.982 5.158 1.00 73.38 73 VAL A C 1
ATOM 624 O O . VAL A 1 73 ? -6.784 5.963 4.869 1.00 73.38 73 VAL A O 1
ATOM 627 N N . LEU A 1 74 ? -6.480 7.737 6.209 1.00 65.75 74 LEU A N 1
ATOM 628 C CA . LEU A 1 74 ? -7.696 7.532 6.987 1.00 65.75 74 LEU A CA 1
ATOM 629 C C . LEU A 1 74 ? -8.831 8.321 6.339 1.00 65.75 74 LEU A C 1
ATOM 631 O O . LEU A 1 74 ? -8.726 9.539 6.201 1.00 65.75 74 LEU A O 1
ATOM 635 N N . SER A 1 75 ? -9.913 7.641 5.970 1.00 64.19 75 SER A N 1
ATOM 636 C CA . SER A 1 75 ? -11.155 8.316 5.600 1.00 64.19 75 SER A CA 1
ATOM 637 C C . SER A 1 75 ? -11.932 8.675 6.867 1.00 64.19 75 SER A C 1
ATOM 639 O O . SER A 1 75 ? -12.181 7.811 7.708 1.00 64.19 75 SER A O 1
ATOM 641 N N . GLN A 1 76 ? -12.349 9.938 7.003 1.00 59.00 76 GLN A N 1
ATOM 642 C CA . GLN A 1 76 ? -13.201 10.395 8.114 1.00 59.00 76 GLN A CA 1
ATOM 643 C C . GLN A 1 76 ? -14.548 9.655 8.176 1.00 59.00 76 GLN A C 1
ATOM 645 O O . GLN A 1 76 ? -15.148 9.580 9.245 1.00 59.00 76 GLN A O 1
ATOM 650 N N . LEU A 1 77 ? -15.007 9.061 7.069 1.00 56.22 77 LEU A N 1
ATOM 651 C CA . LEU A 1 77 ? -16.301 8.375 6.998 1.00 56.22 77 LEU A CA 1
ATOM 652 C C . LEU A 1 77 ? -16.351 7.056 7.788 1.00 56.22 77 LEU A C 1
ATOM 654 O O . LEU A 1 77 ? -17.436 6.626 8.156 1.00 56.22 77 LEU A O 1
ATOM 658 N N . GLN A 1 78 ? -15.209 6.451 8.132 1.00 49.72 78 GLN A N 1
ATOM 659 C CA . GLN A 1 78 ? -15.179 5.240 8.969 1.00 49.72 78 GLN A CA 1
ATOM 660 C C . GLN A 1 78 ? -15.378 5.521 10.471 1.00 49.72 78 GLN A C 1
ATOM 662 O O . GLN A 1 78 ? -15.442 4.586 11.262 1.00 49.72 78 GLN A O 1
ATOM 667 N N . LEU A 1 79 ? -15.453 6.790 10.893 1.00 46.22 79 LEU A N 1
ATOM 668 C CA . LEU A 1 79 ? -15.738 7.162 12.287 1.00 46.22 79 LEU A CA 1
ATOM 669 C C . LEU A 1 79 ? -17.242 7.306 12.579 1.00 46.22 79 LEU A C 1
ATOM 671 O O . LEU A 1 79 ? -17.619 7.405 13.742 1.00 46.22 79 LEU A O 1
ATOM 675 N N . TYR A 1 80 ? -18.096 7.304 11.550 1.00 42.97 80 TYR A N 1
ATOM 676 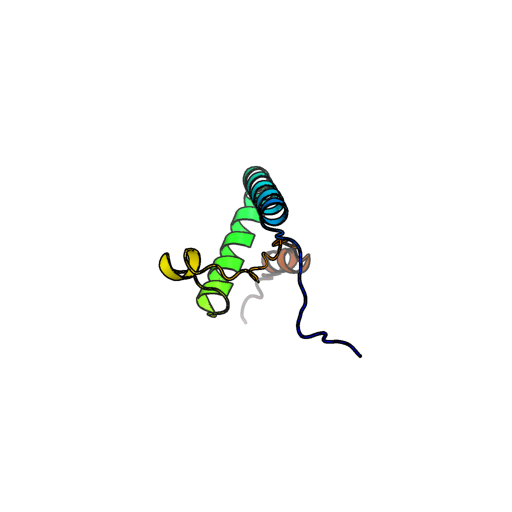C CA . TYR A 1 80 ? -19.538 7.554 11.687 1.00 42.97 80 TYR A CA 1
ATOM 677 C C . TYR A 1 80 ? -20.406 6.286 11.756 1.00 42.97 80 TYR A C 1
ATOM 679 O O . TYR A 1 80 ? -21.596 6.392 12.058 1.00 42.97 80 TYR A O 1
ATOM 687 N N . ASP A 1 81 ? -19.833 5.102 11.517 1.00 46.69 81 ASP A N 1
ATOM 688 C CA . ASP A 1 81 ? -20.597 3.845 11.474 1.00 46.69 81 ASP A CA 1
ATOM 689 C C . ASP A 1 81 ? -20.932 3.307 12.882 1.00 46.69 81 ASP A C 1
ATOM 691 O O . ASP A 1 81 ? -22.058 2.908 13.161 1.00 46.69 81 ASP A O 1
ATOM 695 N N . GLU A 1 82 ? -20.016 3.447 13.846 1.00 45.72 82 GLU A N 1
ATOM 696 C CA . GLU A 1 82 ? -20.215 2.947 15.221 1.00 45.72 82 GLU A CA 1
ATOM 697 C C . GLU A 1 82 ? -21.166 3.818 16.074 1.00 45.72 82 GLU A C 1
ATOM 699 O O . GLU A 1 82 ? -21.569 3.418 17.163 1.00 45.72 82 GLU A O 1
ATOM 704 N N . SER A 1 83 ? -21.548 5.015 15.608 1.00 46.00 83 SER A N 1
ATOM 705 C CA . SER A 1 83 ? -22.409 5.947 16.370 1.00 46.00 83 SER A CA 1
ATOM 706 C C . SER A 1 83 ? -23.883 5.941 15.947 1.00 46.00 83 SER A C 1
ATOM 708 O O . SER A 1 83 ? -24.688 6.654 16.545 1.00 46.00 83 SER A O 1
ATOM 710 N N . SER A 1 84 ? -24.263 5.145 14.941 1.00 46.03 84 SER A N 1
ATOM 711 C CA . SER A 1 84 ? -25.599 5.219 14.325 1.00 46.03 84 SER A CA 1
ATOM 712 C C . SER A 1 84 ? -26.451 3.957 14.481 1.00 46.03 84 SER A C 1
ATOM 714 O O . SER A 1 84 ? -27.479 3.828 13.815 1.00 46.03 84 SER A O 1
ATOM 716 N N . SER A 1 85 ? -26.117 3.057 15.412 1.00 41.25 85 SER A N 1
ATOM 717 C CA . SER A 1 85 ? -27.021 1.965 15.802 1.00 41.25 85 SER A CA 1
ATOM 718 C C . SER A 1 85 ? -28.114 2.485 16.751 1.00 41.25 85 SER A C 1
ATOM 720 O O . SER A 1 85 ? -28.188 2.162 17.936 1.00 41.25 85 SER A O 1
ATOM 722 N N . CYS A 1 86 ? -28.972 3.366 16.226 1.00 41.19 86 CYS A N 1
ATOM 723 C CA . CYS A 1 86 ? -30.230 3.735 16.860 1.00 41.19 86 CYS A CA 1
ATOM 724 C C . CYS A 1 86 ? -31.153 2.512 16.813 1.00 41.19 86 CYS A C 1
ATOM 726 O O . CYS A 1 86 ? -31.756 2.188 15.790 1.00 41.19 86 CYS A O 1
ATOM 728 N N . PHE A 1 87 ? -31.237 1.815 17.943 1.00 44.78 87 PHE A N 1
ATOM 729 C CA . PHE A 1 87 ? -32.143 0.702 18.182 1.00 44.78 87 PHE A CA 1
ATOM 730 C C . PHE A 1 87 ? -33.602 1.161 18.015 1.00 44.78 87 PHE A C 1
ATOM 732 O O . PHE A 1 87 ? -34.238 1.641 18.955 1.00 44.78 87 PHE A O 1
ATOM 739 N N . ARG A 1 88 ? -34.168 1.016 16.811 1.00 37.28 88 ARG A N 1
ATOM 740 C CA . ARG A 1 88 ? -35.606 1.203 16.591 1.00 37.28 88 ARG A CA 1
ATOM 741 C C . ARG A 1 88 ? -36.328 -0.104 16.913 1.00 37.28 88 ARG A C 1
ATOM 743 O O . ARG A 1 88 ? -36.394 -1.037 16.119 1.00 37.28 88 ARG A O 1
ATOM 750 N N . ARG A 1 89 ? -36.827 -0.155 18.147 1.00 40.28 89 ARG A N 1
ATOM 751 C CA . ARG A 1 89 ? -37.674 -1.205 18.724 1.00 40.28 89 ARG A CA 1
ATOM 752 C C . ARG A 1 89 ? -38.851 -1.519 17.785 1.00 40.28 89 ARG A C 1
ATOM 754 O O . ARG A 1 89 ? -39.557 -0.605 17.364 1.00 40.28 89 ARG A O 1
ATOM 761 N N . ARG A 1 90 ? -39.056 -2.810 17.496 1.00 39.31 90 ARG A N 1
ATOM 762 C CA . ARG A 1 90 ? -40.231 -3.363 16.796 1.00 39.31 90 ARG A CA 1
ATOM 763 C C . ARG A 1 90 ? -41.543 -2.810 17.371 1.00 39.31 90 ARG A C 1
ATOM 765 O O . ARG A 1 90 ? -41.725 -2.810 18.591 1.00 39.31 90 ARG A O 1
ATOM 772 N N . ARG A 1 91 ? -42.474 -2.472 16.483 1.00 45.47 91 ARG A N 1
ATOM 773 C CA . ARG A 1 91 ? -43.879 -2.863 16.624 1.00 45.47 91 ARG A CA 1
ATOM 774 C C . ARG A 1 91 ? -44.249 -3.687 15.407 1.00 45.47 91 ARG A C 1
ATOM 776 O O . ARG A 1 91 ? -43.765 -3.316 14.316 1.00 45.47 91 ARG A O 1
#

Radius of gyration: 19.75 Å; chains: 1; bounding box: 60×29×46 Å

Sequence (91 aa):
MWKTDNVNLPNNRATALKRFYSMERRFQRDEDFARKYDAVVKEYISLDHARLLTTDELRNRSSKTWYLPHHGVLSQLQLYDESSSCFRRRR

Secondary structure (DSSP, 8-state):
----S-------HHHHHHHHHHHHHHHHH-HHHHHHHHHHHHHHHHTTS--PPPHHHHH---TT--------PPPGGGGSSTT--------

Organism: NCBI:txid1820382

Foldseek 3Di:
DPPDPDDQDDACVVVLVVLVVVVVVVCVVDVPLVVVVVVVVVVCVVVVVDDDDDPVNVVPDDSPDDDDNDDDDDDPVVVVPVVPPPPPDDD

pLDDT: mean 75.6, std 16.99, range [37.28, 93.0]